Protein AF-A0A0C9WTQ2-F1 (afdb_monomer)

Organism: NCBI:txid1095629

Secondary structure (DSSP, 8-state):
-HHHHHHHHTT-TT-----S-SS---TTTT-S-SS---TTTS---EE---HHHHHHHHBT--EEEEEEE--SSS--EEEEEEEE-TT--B-S-TTSTTTT--TT--STTTHHHHTTSS---------

Sequence (127 aa):
MWDLVAQSLGDLEGVLGFEMMNEPHRGYIQVPSLHAFDYNTDLHLSHVPSAFQSFQLGASNPALVSTWTRSFPMPTKMTSTTLLNTSKRKAWRPDGPTNGRCLKTTSAKTRSLERRSTGTRIFTSLF

Nearest PDB structures (foldseek):
  7lpo-assembly3_C  TM=8.441E-01  e=2.573E-02  Cryptococcus neoformans H99
  7lpq-assembly2_B  TM=8.387E-01  e=4.287E-02  Cryptococcus neoformans H99

InterPro domains:
  IPR018087 Glycoside hydrolase, family 5, conserved site [PS00659] (16-25)
  IPR052066 Glycosphingolipid Hydrolyzing Enzymes [PTHR31308] (2-95)

pLDDT: mean 79.27, std 20.27, range [30.2, 97.44]

Structure (mmCIF, N/CA/C/O backbone):
data_AF-A0A0C9WTQ2-F1
#
_entry.id   AF-A0A0C9WTQ2-F1
#
loop_
_atom_site.group_PDB
_atom_site.id
_atom_site.type_symbol
_atom_site.label_atom_id
_atom_site.label_alt_id
_atom_site.label_comp_id
_atom_site.label_asym_id
_atom_site.label_entity_id
_atom_site.label_seq_id
_atom_site.pdbx_PDB_ins_code
_atom_site.Cartn_x
_atom_site.Cartn_y
_atom_site.Cartn_z
_atom_site.occupancy
_atom_site.B_iso_or_equiv
_atom_site.auth_seq_id
_atom_site.auth_comp_id
_atom_site.auth_asym_id
_atom_site.auth_atom_id
_atom_site.pdbx_PDB_model_num
ATOM 1 N N . MET A 1 1 ? -23.435 -11.883 4.609 1.00 85.50 1 MET A N 1
ATOM 2 C CA . MET A 1 1 ? -23.638 -10.538 4.010 1.00 85.50 1 MET A CA 1
ATOM 3 C C . MET A 1 1 ? -24.241 -10.679 2.625 1.00 85.50 1 MET A C 1
ATOM 5 O O . MET A 1 1 ? -25.358 -10.229 2.438 1.00 85.50 1 MET A O 1
ATOM 9 N N . TRP A 1 2 ? -23.565 -11.360 1.697 1.00 92.44 2 TRP A N 1
ATOM 10 C CA . TRP A 1 2 ? -24.098 -11.634 0.359 1.00 92.44 2 TRP A CA 1
ATOM 11 C C . TRP A 1 2 ? -25.391 -12.454 0.353 1.00 92.44 2 TRP A C 1
ATOM 13 O O . TRP A 1 2 ? -26.280 -12.142 -0.428 1.00 92.44 2 TRP A O 1
ATOM 23 N N . ASP A 1 3 ? -25.555 -13.394 1.288 1.00 93.81 3 ASP A N 1
ATOM 24 C CA . ASP A 1 3 ? -26.806 -14.161 1.416 1.00 93.81 3 ASP A CA 1
ATOM 25 C C . ASP A 1 3 ? -28.015 -13.254 1.675 1.00 93.81 3 ASP A C 1
ATOM 27 O O . A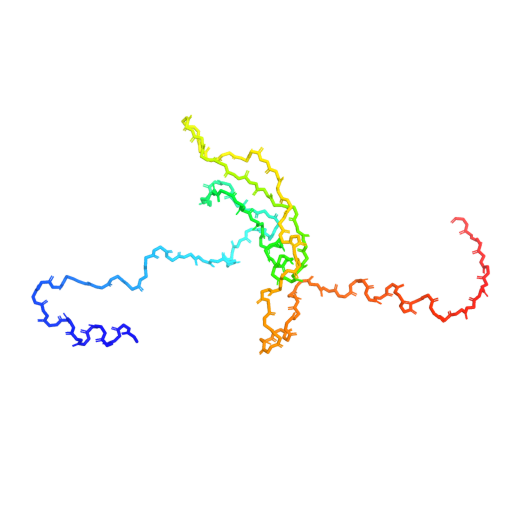SP A 1 3 ? -29.079 -13.455 1.104 1.00 93.81 3 ASP A O 1
ATOM 31 N N . LEU A 1 4 ? -27.835 -12.205 2.486 1.00 95.69 4 LEU A N 1
ATOM 32 C CA . LEU A 1 4 ? -28.891 -11.239 2.789 1.00 95.69 4 LEU A CA 1
ATOM 33 C C . LEU A 1 4 ? -29.220 -10.368 1.571 1.00 95.69 4 LEU A C 1
ATOM 35 O O . LEU A 1 4 ? -30.386 -10.094 1.310 1.00 95.69 4 LEU A O 1
ATOM 39 N N . VAL A 1 5 ? -28.199 -9.951 0.818 1.00 94.56 5 VAL A N 1
ATOM 40 C CA . VAL A 1 5 ? -28.365 -9.188 -0.430 1.00 94.56 5 VAL A CA 1
ATOM 41 C C . VAL A 1 5 ? -29.137 -10.019 -1.457 1.00 94.56 5 VAL A C 1
ATOM 43 O O . VAL A 1 5 ? -30.119 -9.537 -2.015 1.00 94.56 5 VAL A O 1
ATOM 46 N N . ALA A 1 6 ? -28.748 -11.283 -1.640 1.00 95.12 6 ALA A N 1
ATOM 47 C CA . ALA A 1 6 ? -29.410 -12.203 -2.555 1.00 95.12 6 ALA A CA 1
ATOM 48 C C . ALA A 1 6 ? -30.861 -12.487 -2.138 1.00 95.12 6 ALA A C 1
ATOM 50 O O . ALA A 1 6 ? -31.752 -12.409 -2.973 1.00 95.12 6 ALA A O 1
ATOM 51 N N . GLN A 1 7 ? -31.122 -12.735 -0.850 1.00 96.19 7 GLN A N 1
ATOM 52 C CA . GLN A 1 7 ? -32.484 -12.945 -0.339 1.00 96.19 7 GLN A CA 1
ATOM 53 C C . GLN A 1 7 ? -33.374 -11.705 -0.476 1.00 96.19 7 GLN A C 1
ATOM 55 O O . GLN A 1 7 ? -34.577 -11.835 -0.651 1.00 96.19 7 GLN A O 1
ATOM 60 N N . SER A 1 8 ? -32.799 -10.505 -0.375 1.00 96.56 8 SER A N 1
ATOM 61 C CA . SER A 1 8 ? -33.582 -9.263 -0.392 1.00 96.56 8 SER A CA 1
ATOM 62 C C . SER A 1 8 ? -33.914 -8.781 -1.803 1.00 96.56 8 SER A C 1
ATOM 64 O O . SER A 1 8 ? -34.914 -8.096 -1.989 1.00 96.56 8 SER A O 1
ATOM 66 N N . LEU A 1 9 ? -33.051 -9.073 -2.782 1.00 95.94 9 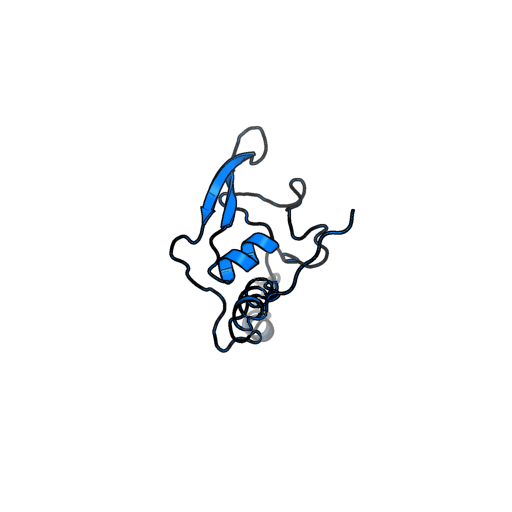LEU A N 1
ATOM 67 C CA . LEU A 1 9 ? -33.111 -8.474 -4.121 1.00 95.94 9 LEU A CA 1
ATOM 68 C C . LEU A 1 9 ? -33.168 -9.506 -5.256 1.00 95.94 9 LEU A C 1
ATOM 70 O O . LEU A 1 9 ? -33.355 -9.117 -6.404 1.00 95.94 9 LEU A O 1
ATOM 74 N N . GLY A 1 10 ? -32.987 -10.795 -4.960 1.00 95.12 10 GLY A N 1
ATOM 75 C CA . GLY A 1 10 ? -32.870 -11.854 -5.966 1.00 95.12 10 GLY A CA 1
ATOM 76 C C . GLY A 1 10 ? -34.151 -12.136 -6.750 1.00 95.12 10 GLY A C 1
ATOM 77 O O . GLY A 1 10 ? -34.061 -12.578 -7.889 1.00 95.12 10 GLY A O 1
ATOM 78 N N . ASP A 1 11 ? -35.321 -11.832 -6.181 1.00 95.94 11 ASP A N 1
ATOM 79 C CA . ASP A 1 11 ? -36.622 -12.055 -6.830 1.00 95.94 11 ASP A CA 1
ATOM 80 C C . ASP A 1 11 ? -37.056 -10.887 -7.743 1.00 95.94 11 ASP A C 1
ATOM 82 O O . ASP A 1 11 ? -38.125 -10.929 -8.353 1.00 95.94 11 ASP A O 1
ATOM 86 N N . LEU A 1 12 ? -36.259 -9.814 -7.837 1.00 97.44 12 LEU A N 1
ATOM 87 C CA . LEU A 1 12 ? -36.575 -8.653 -8.669 1.00 97.44 12 LEU A CA 1
ATOM 88 C C . LEU A 1 12 ? -36.191 -8.911 -10.130 1.00 97.44 12 LEU A C 1
ATOM 90 O O . LEU A 1 12 ? -35.020 -9.110 -10.439 1.00 97.44 12 LEU A O 1
ATOM 94 N N . GLU A 1 13 ? -37.157 -8.787 -11.045 1.00 96.38 13 GLU A N 1
ATOM 95 C CA . GLU A 1 13 ? -36.969 -9.015 -12.491 1.00 96.38 13 GLU A CA 1
ATOM 96 C C . GLU A 1 13 ? -35.810 -8.198 -13.099 1.00 96.38 13 GLU A C 1
ATOM 98 O O . GLU A 1 13 ? -35.130 -8.652 -14.016 1.00 96.38 13 GLU A O 1
ATOM 103 N N . GLY A 1 14 ? -35.545 -6.999 -12.569 1.00 97.00 14 GLY A N 1
ATOM 104 C CA . GLY A 1 14 ? -34.477 -6.11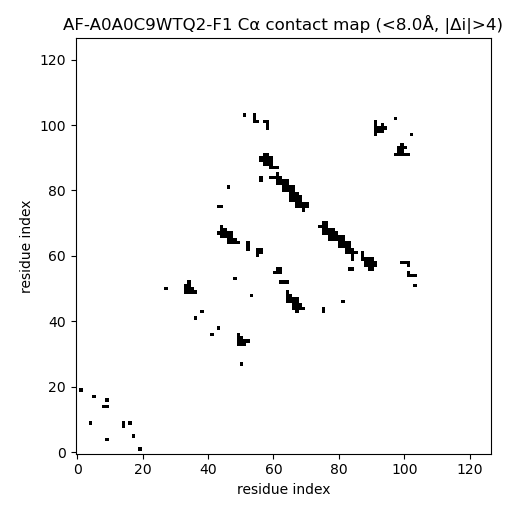7 -13.049 1.00 97.00 14 GLY A CA 1
ATOM 105 C C . GLY A 1 14 ? -33.061 -6.474 -12.578 1.00 97.00 14 GLY A C 1
ATOM 106 O O . GLY A 1 14 ? -32.107 -5.819 -12.998 1.00 97.00 14 GLY A O 1
ATOM 107 N N . VAL A 1 15 ? -32.895 -7.460 -11.693 1.00 96.19 15 VAL A N 1
ATOM 108 C CA . VAL A 1 15 ? -31.586 -7.842 -11.149 1.00 96.19 15 VAL A CA 1
ATOM 109 C C . VAL A 1 15 ? -31.005 -9.000 -11.957 1.00 96.19 15 VAL A C 1
ATOM 111 O O . VAL A 1 15 ? -31.505 -10.118 -11.925 1.00 96.19 15 VAL A O 1
ATOM 114 N N . LEU A 1 16 ? -29.905 -8.735 -12.665 1.00 95.00 16 LEU A N 1
ATOM 115 C CA . LEU A 1 16 ? -29.244 -9.723 -13.529 1.00 95.00 16 LEU A CA 1
ATOM 116 C C . LEU A 1 16 ? -28.199 -10.580 -12.798 1.00 95.00 16 LEU A C 1
ATOM 118 O O . LEU A 1 16 ? -27.835 -11.654 -13.271 1.00 95.00 16 LEU A O 1
ATOM 122 N N . GLY A 1 17 ? -27.684 -10.103 -11.663 1.00 93.75 17 GLY A N 1
ATOM 123 C CA . GLY A 1 17 ? -26.673 -10.807 -10.881 1.00 93.75 17 GLY A CA 1
ATOM 124 C C . GLY A 1 17 ? -25.982 -9.917 -9.853 1.00 93.75 17 GLY A C 1
ATOM 125 O O . GLY A 1 17 ? -26.207 -8.707 -9.801 1.00 93.75 17 GLY A O 1
ATOM 126 N N . PHE A 1 18 ? -25.120 -10.533 -9.042 1.00 94.88 18 PHE A N 1
ATOM 127 C CA . PHE A 1 18 ? -24.355 -9.860 -7.994 1.00 94.88 18 PHE A CA 1
ATOM 128 C C . PHE A 1 18 ? -22.859 -10.077 -8.201 1.00 94.88 18 PHE A C 1
ATOM 130 O O . PHE A 1 18 ? -22.374 -11.209 -8.229 1.00 94.88 18 PHE A O 1
ATOM 137 N N . GLU A 1 19 ? -22.117 -8.982 -8.311 1.00 93.25 19 GLU A N 1
ATOM 138 C CA . GLU A 1 19 ? -20.662 -9.019 -8.303 1.00 93.25 19 GLU A CA 1
ATOM 139 C C . GLU A 1 19 ? -20.165 -9.107 -6.859 1.00 93.25 19 GLU A C 1
ATOM 141 O O . GLU A 1 19 ? -20.252 -8.155 -6.087 1.00 93.25 19 GLU A O 1
ATOM 146 N N . MET A 1 20 ? -19.634 -10.271 -6.493 1.00 91.69 20 MET A N 1
ATOM 147 C CA . MET A 1 20 ? -19.222 -10.559 -5.117 1.00 91.69 20 MET A CA 1
ATOM 148 C C . MET A 1 20 ? -17.991 -9.756 -4.671 1.00 91.69 20 MET A C 1
ATOM 150 O O . MET A 1 20 ? -17.793 -9.534 -3.475 1.00 91.69 20 MET A O 1
ATOM 154 N N . MET A 1 21 ? -17.125 -9.373 -5.613 1.00 91.19 21 MET A N 1
ATOM 155 C CA . MET A 1 21 ? -15.909 -8.604 -5.358 1.00 91.19 21 MET A CA 1
ATOM 156 C C . MET A 1 21 ? -15.359 -8.043 -6.669 1.00 91.19 21 MET A C 1
ATOM 158 O O . MET A 1 21 ? -15.004 -8.812 -7.560 1.00 91.19 21 MET A O 1
ATOM 162 N N . ASN A 1 22 ? -15.219 -6.721 -6.732 1.00 90.75 22 ASN A N 1
ATOM 163 C CA . ASN A 1 22 ? -14.512 -6.054 -7.817 1.00 90.75 22 ASN A CA 1
ATOM 164 C C . ASN A 1 22 ? -12.995 -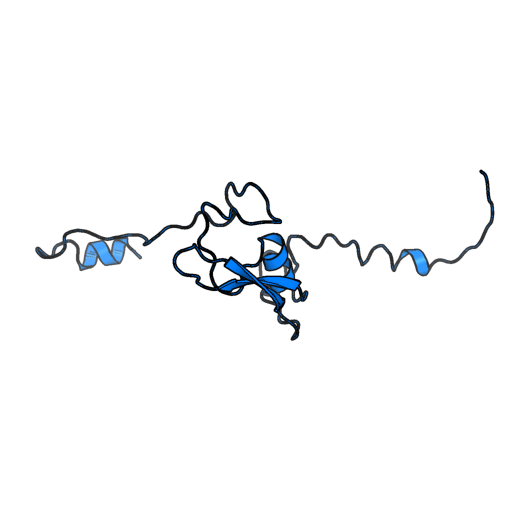6.192 -7.621 1.00 90.75 22 ASN A C 1
ATOM 166 O O . ASN A 1 22 ? -12.481 -5.885 -6.544 1.00 90.75 22 ASN A O 1
ATOM 170 N N . GLU A 1 23 ? -12.299 -6.639 -8.667 1.00 88.25 23 GLU A N 1
ATOM 171 C CA . GLU A 1 23 ? -10.830 -6.706 -8.763 1.00 88.25 23 GLU A CA 1
ATOM 172 C C . GLU A 1 23 ? -10.125 -7.367 -7.555 1.00 88.25 23 GLU A C 1
ATOM 174 O O . GLU A 1 23 ? -9.343 -6.725 -6.843 1.00 88.25 23 GLU A O 1
ATOM 179 N N . PRO A 1 24 ? -10.352 -8.673 -7.301 1.00 87.12 24 PRO A N 1
ATOM 180 C CA . PRO A 1 24 ? -9.646 -9.382 -6.240 1.00 87.12 24 PRO A CA 1
ATOM 181 C C . PRO A 1 24 ? -8.126 -9.322 -6.410 1.00 87.12 24 PRO A C 1
ATOM 183 O O . PRO A 1 24 ? -7.564 -9.875 -7.355 1.00 87.12 24 PRO A O 1
ATOM 186 N N . HIS A 1 25 ? -7.439 -8.726 -5.434 1.00 82.81 25 HIS A N 1
ATOM 187 C CA . HIS A 1 25 ? -5.981 -8.730 -5.378 1.00 82.81 25 HIS A CA 1
ATOM 188 C C . HIS A 1 25 ? -5.469 -9.880 -4.499 1.00 82.81 25 HIS A C 1
ATOM 190 O O . HIS A 1 25 ? -5.863 -10.023 -3.341 1.00 82.81 25 HIS A O 1
ATOM 196 N N . ARG A 1 26 ? -4.514 -10.669 -5.009 1.00 85.44 26 ARG A N 1
ATOM 197 C CA . ARG A 1 26 ? -3.908 -11.816 -4.290 1.00 85.44 26 ARG A CA 1
ATOM 198 C C . ARG A 1 26 ? -3.088 -11.435 -3.048 1.00 85.44 26 ARG A C 1
ATOM 200 O O . ARG A 1 26 ? -2.610 -12.301 -2.314 1.00 85.44 26 ARG A O 1
ATOM 207 N N . GLY A 1 27 ? -2.867 -10.142 -2.825 1.00 85.56 27 GLY A N 1
ATOM 208 C CA . GLY A 1 27 ? -2.007 -9.642 -1.757 1.00 85.56 27 GLY A CA 1
ATOM 209 C C . GLY A 1 27 ? -0.565 -10.110 -1.950 1.00 85.56 27 GLY A C 1
ATOM 210 O O . GLY A 1 27 ? -0.005 -9.965 -3.033 1.00 85.56 27 GLY A O 1
ATOM 211 N N . TYR A 1 28 ? 0.029 -10.683 -0.898 1.00 86.00 28 TYR A N 1
ATOM 212 C CA . TYR A 1 28 ? 1.403 -11.202 -0.927 1.00 86.00 28 TYR A CA 1
ATOM 213 C C . TYR A 1 28 ? 1.510 -12.700 -1.262 1.00 86.00 28 TYR A C 1
ATOM 215 O O . TYR A 1 28 ? 2.578 -13.297 -1.107 1.00 86.00 28 TYR A O 1
ATOM 223 N N . ILE A 1 29 ? 0.426 -13.327 -1.717 1.00 86.00 29 ILE A N 1
ATOM 224 C CA . ILE A 1 29 ? 0.439 -14.736 -2.113 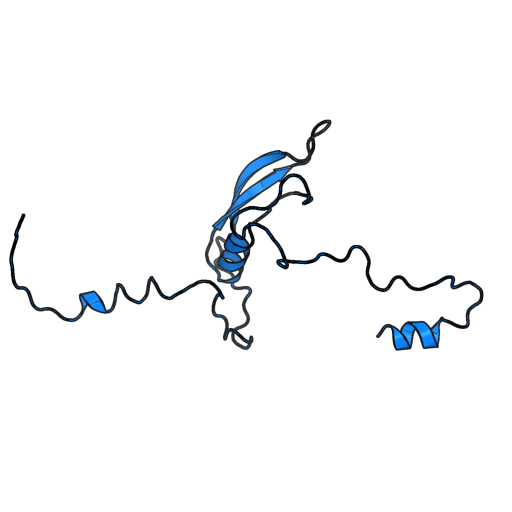1.00 86.00 29 ILE A CA 1
ATOM 225 C C . ILE A 1 29 ? 1.155 -14.864 -3.467 1.00 86.00 29 ILE A C 1
ATOM 227 O O . ILE A 1 29 ? 0.804 -14.177 -4.422 1.00 86.00 29 ILE A O 1
ATOM 231 N N . GLN A 1 30 ? 2.156 -15.752 -3.549 1.00 84.25 30 GLN A N 1
ATOM 232 C CA . GLN A 1 30 ? 2.945 -16.025 -4.766 1.00 84.25 30 GLN A CA 1
ATOM 233 C C . GLN A 1 30 ? 3.677 -14.802 -5.358 1.00 84.25 30 GLN A C 1
ATOM 235 O O . GLN A 1 30 ? 3.889 -14.725 -6.571 1.00 84.25 30 GLN A O 1
ATOM 240 N N . VAL A 1 31 ? 4.075 -13.833 -4.528 1.00 82.69 31 VAL A N 1
ATOM 241 C CA . VAL A 1 31 ? 4.941 -12.738 -4.997 1.00 82.69 31 VAL A CA 1
ATOM 242 C C . VAL A 1 31 ? 6.376 -13.263 -5.124 1.00 82.69 31 VAL A C 1
ATOM 244 O O . VAL A 1 31 ? 6.873 -13.847 -4.157 1.00 82.69 31 VAL A O 1
ATOM 247 N N . PRO A 1 32 ? 7.068 -13.051 -6.261 1.00 83.69 32 PRO A N 1
ATOM 248 C CA . PRO A 1 32 ? 8.427 -13.563 -6.469 1.00 83.69 32 PRO A CA 1
ATOM 249 C C . PRO A 1 32 ? 9.453 -13.036 -5.458 1.00 83.69 32 PRO A C 1
ATOM 251 O O . PRO A 1 32 ? 10.420 -13.717 -5.129 1.00 83.69 32 PRO A O 1
ATOM 254 N N . SER A 1 33 ? 9.256 -11.811 -4.961 1.00 87.44 33 SER A N 1
ATOM 255 C CA . SER A 1 33 ? 10.144 -11.172 -3.994 1.00 87.44 33 SER A CA 1
ATOM 256 C C . SER A 1 33 ? 9.370 -10.266 -3.045 1.00 87.44 33 SER A C 1
ATOM 258 O O . SER A 1 33 ? 8.410 -9.607 -3.421 1.00 87.44 33 SER A O 1
ATOM 260 N N . LEU A 1 34 ? 9.825 -10.189 -1.793 1.00 89.06 34 LEU A N 1
ATOM 261 C CA . LEU A 1 34 ? 9.285 -9.252 -0.801 1.00 89.06 34 LEU A CA 1
ATOM 262 C C . LEU A 1 34 ? 10.010 -7.897 -0.814 1.00 89.06 34 LEU A C 1
ATOM 264 O O . LEU A 1 34 ? 9.630 -6.999 -0.061 1.00 89.06 34 LEU A O 1
ATOM 268 N N . HIS A 1 35 ? 11.067 -7.763 -1.617 1.00 88.38 35 HIS A N 1
ATOM 269 C CA . HIS A 1 35 ? 11.922 -6.575 -1.676 1.00 88.38 35 HIS A CA 1
ATOM 270 C C . HIS A 1 35 ? 11.607 -5.658 -2.858 1.00 88.38 35 HIS A C 1
ATOM 272 O O . HIS A 1 35 ? 11.975 -4.487 -2.813 1.00 88.38 35 HIS A O 1
ATOM 278 N N . ALA A 1 36 ? 10.910 -6.165 -3.872 1.00 82.62 36 ALA A N 1
ATOM 279 C CA . ALA A 1 36 ? 10.544 -5.430 -5.073 1.00 82.62 36 ALA A CA 1
ATOM 280 C C . ALA A 1 36 ? 9.178 -5.899 -5.579 1.00 82.62 36 ALA A C 1
ATOM 282 O O . ALA A 1 36 ? 8.779 -7.033 -5.316 1.00 82.62 36 ALA A O 1
ATOM 283 N N . PHE A 1 37 ? 8.489 -5.013 -6.288 1.00 78.06 37 PHE A N 1
ATOM 284 C CA . PHE A 1 37 ? 7.286 -5.337 -7.049 1.00 78.06 37 PHE A CA 1
ATOM 285 C C . PHE A 1 37 ? 7.640 -5.796 -8.456 1.00 78.06 37 PHE A C 1
ATOM 287 O O . PHE A 1 37 ? 8.756 -5.549 -8.925 1.00 78.06 37 PHE A O 1
ATOM 294 N N . ASP A 1 38 ? 6.683 -6.434 -9.126 1.00 77.12 38 ASP A N 1
ATOM 295 C CA . ASP A 1 38 ? 6.817 -6.722 -10.546 1.00 77.12 38 ASP A CA 1
ATOM 296 C C . ASP A 1 38 ? 6.303 -5.525 -11.348 1.00 77.12 38 ASP A C 1
ATOM 298 O O . ASP A 1 38 ? 5.103 -5.262 -11.440 1.00 77.12 38 ASP A O 1
ATOM 302 N N . TYR A 1 39 ? 7.244 -4.785 -11.933 1.00 71.56 39 TYR A N 1
ATOM 303 C CA . TYR A 1 39 ? 6.958 -3.603 -12.741 1.00 71.56 39 TYR A CA 1
ATOM 304 C C . TYR A 1 39 ? 6.022 -3.888 -13.926 1.00 71.56 39 TYR A C 1
ATOM 306 O O . TYR A 1 39 ? 5.315 -2.988 -14.371 1.00 71.56 39 TYR A O 1
ATOM 314 N N . ASN A 1 40 ? 6.015 -5.119 -14.444 1.00 74.38 40 ASN A N 1
ATOM 315 C CA . ASN A 1 40 ? 5.257 -5.457 -15.644 1.00 74.38 40 ASN A CA 1
ATOM 316 C C . ASN A 1 40 ? 3.801 -5.824 -15.349 1.00 74.38 40 ASN A C 1
ATOM 318 O O . ASN A 1 40 ? 2.963 -5.702 -16.241 1.00 74.38 40 ASN A O 1
ATOM 322 N N . THR A 1 41 ? 3.496 -6.291 -14.134 1.00 74.56 41 THR A N 1
ATOM 323 C CA . THR A 1 41 ? 2.149 -6.762 -13.774 1.00 74.56 41 THR A CA 1
ATOM 324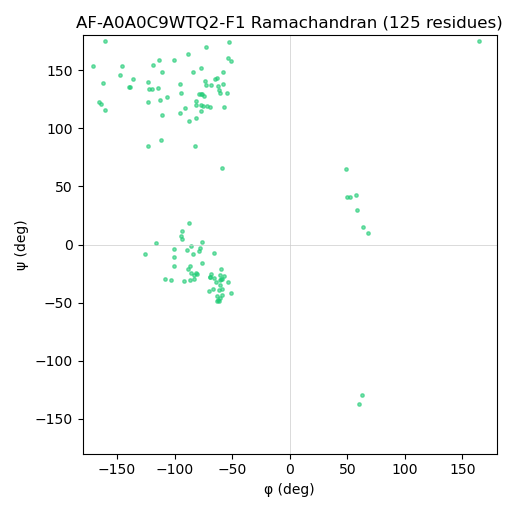 C C . THR A 1 41 ? 1.417 -5.827 -12.827 1.00 74.56 41 THR A C 1
ATOM 326 O O . THR A 1 41 ? 0.190 -5.771 -12.867 1.00 74.56 41 THR A O 1
ATOM 329 N N . ASP A 1 42 ? 2.144 -5.096 -11.979 1.00 76.69 42 ASP A N 1
ATOM 330 C CA . ASP A 1 42 ? 1.533 -4.310 -10.913 1.00 76.69 42 ASP A CA 1
ATOM 331 C C . ASP A 1 42 ? 1.340 -2.849 -11.365 1.00 76.69 42 ASP A C 1
ATOM 333 O O . ASP A 1 42 ? 2.199 -2.242 -12.010 1.00 76.69 42 ASP A O 1
ATOM 337 N N . LEU A 1 43 ? 0.195 -2.247 -11.033 1.00 76.62 43 LEU A N 1
ATOM 338 C CA . LEU A 1 43 ? -0.064 -0.835 -11.322 1.00 76.62 43 LEU A CA 1
ATOM 339 C C . LEU A 1 43 ? 0.602 0.047 -10.251 1.00 76.62 43 LEU A C 1
ATOM 341 O O . LEU A 1 43 ? 0.256 -0.031 -9.073 1.00 76.62 43 LEU A O 1
ATOM 345 N N . HIS A 1 44 ? 1.527 0.923 -10.655 1.00 82.44 44 HIS A N 1
ATOM 346 C CA . HIS A 1 44 ? 2.343 1.722 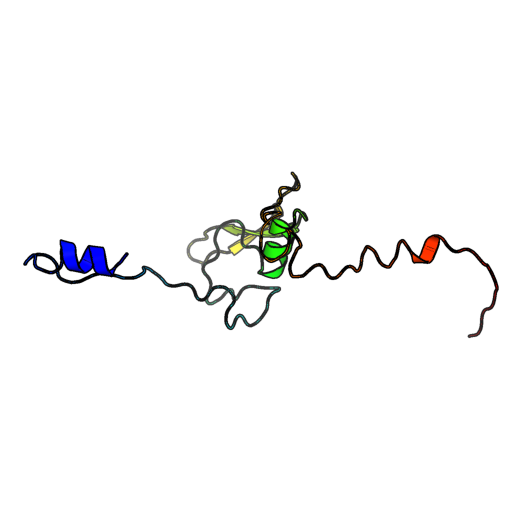-9.732 1.00 82.44 44 HIS A CA 1
ATOM 347 C C . HIS A 1 44 ? 1.987 3.210 -9.787 1.00 82.44 44 HIS A C 1
ATOM 349 O O . HIS A 1 44 ? 2.293 3.895 -10.760 1.00 82.44 44 HIS A O 1
ATOM 355 N N . LEU A 1 45 ? 1.400 3.762 -8.724 1.00 86.44 45 LEU A N 1
ATOM 356 C CA . LEU A 1 45 ? 1.106 5.194 -8.652 1.00 86.44 45 LEU A CA 1
ATOM 357 C C . LEU A 1 45 ? 1.422 5.762 -7.270 1.00 86.44 45 LEU A C 1
ATOM 359 O O . LEU A 1 45 ? 1.030 5.195 -6.255 1.00 86.44 45 LEU A O 1
ATOM 363 N N . SER A 1 46 ? 2.070 6.928 -7.239 1.00 91.50 46 SER A N 1
ATOM 364 C CA . SER A 1 46 ? 2.527 7.591 -6.016 1.00 91.50 46 SER A CA 1
ATOM 365 C C . SER A 1 46 ? 3.523 6.714 -5.243 1.00 91.50 46 SER A C 1
ATOM 367 O O . SER A 1 46 ? 4.441 6.154 -5.839 1.00 91.50 46 SER A O 1
ATOM 369 N N . HIS A 1 47 ? 3.413 6.631 -3.922 1.00 91.81 47 HIS A N 1
ATOM 370 C CA . HIS A 1 47 ? 4.306 5.839 -3.088 1.00 91.81 47 HIS A CA 1
ATOM 371 C C . HIS A 1 47 ? 3.995 4.348 -3.189 1.00 91.81 47 HIS A C 1
ATOM 373 O O . HIS A 1 47 ? 2.917 3.913 -2.788 1.00 91.81 47 HIS A O 1
ATOM 379 N N . VAL A 1 48 ? 4.970 3.561 -3.646 1.00 91.19 48 VAL A N 1
ATOM 380 C CA . VAL A 1 48 ? 4.796 2.116 -3.831 1.00 91.19 48 VAL A CA 1
ATOM 381 C C . VAL A 1 48 ? 5.858 1.355 -3.022 1.00 91.19 48 VAL A C 1
ATOM 383 O O . VAL A 1 48 ? 6.934 1.044 -3.533 1.00 91.19 48 VAL A O 1
ATOM 386 N N . PRO A 1 49 ? 5.611 1.109 -1.718 1.00 92.06 49 PRO A N 1
ATOM 387 C CA . PRO A 1 49 ? 6.557 0.443 -0.819 1.00 92.06 49 PRO A CA 1
ATOM 388 C C . PRO A 1 49 ? 6.552 -1.069 -1.002 1.00 92.06 49 PRO A C 1
ATOM 390 O O . PRO A 1 49 ? 5.493 -1.677 -0.891 1.00 92.06 49 PRO A O 1
ATOM 393 N N . SER A 1 50 ? 7.713 -1.706 -1.181 1.00 91.19 50 SER A N 1
ATOM 394 C CA . SER A 1 50 ? 7.790 -3.176 -1.238 1.00 91.19 50 SER A CA 1
ATOM 395 C C . SER A 1 50 ? 7.144 -3.824 -0.012 1.00 91.19 50 SER A C 1
ATOM 397 O O . SER A 1 50 ? 6.999 -3.188 1.037 1.00 91.19 50 SER A O 1
ATOM 399 N N . ALA A 1 51 ? 6.788 -5.109 -0.091 1.00 90.50 51 ALA A N 1
ATOM 400 C CA . ALA A 1 51 ? 6.194 -5.818 1.046 1.00 90.50 51 ALA A CA 1
ATOM 401 C C . ALA A 1 51 ? 7.031 -5.641 2.329 1.00 90.50 51 ALA A C 1
ATOM 403 O O . ALA A 1 51 ? 6.508 -5.382 3.413 1.00 90.50 51 ALA A O 1
ATOM 404 N N . PHE A 1 52 ? 8.359 -5.713 2.205 1.00 90.25 52 PHE A N 1
ATOM 405 C CA . PHE A 1 52 ? 9.280 -5.469 3.308 1.00 90.25 52 PHE A CA 1
ATOM 406 C C . PHE A 1 52 ? 9.216 -4.033 3.850 1.00 90.25 52 PHE A C 1
ATOM 408 O O . PHE A 1 52 ? 9.085 -3.857 5.063 1.00 90.25 52 PHE A O 1
ATOM 415 N N . GLN A 1 53 ? 9.265 -3.022 2.979 1.00 92.31 53 GLN A N 1
ATOM 416 C CA . GLN A 1 53 ? 9.147 -1.612 3.376 1.00 92.31 53 GLN A CA 1
ATOM 417 C C . GLN A 1 53 ? 7.789 -1.330 4.031 1.00 92.31 53 GLN A C 1
ATOM 419 O O . GLN A 1 53 ? 7.726 -0.649 5.050 1.00 92.31 53 GLN A O 1
ATOM 424 N N . SER A 1 54 ? 6.713 -1.928 3.522 1.00 91.44 54 SER A N 1
ATOM 425 C CA . SER A 1 54 ? 5.371 -1.841 4.103 1.00 91.44 54 SER A CA 1
ATOM 426 C C . SER A 1 54 ? 5.339 -2.361 5.542 1.00 91.44 54 SER A C 1
ATOM 428 O O . SER A 1 54 ? 4.793 -1.706 6.432 1.00 91.44 54 SER A O 1
ATOM 430 N N . PHE A 1 55 ? 5.996 -3.494 5.820 1.00 91.12 55 PHE A N 1
ATOM 431 C CA . PHE A 1 55 ? 6.098 -4.014 7.187 1.00 91.12 55 PHE A CA 1
ATOM 432 C C . PHE A 1 55 ? 6.926 -3.109 8.106 1.00 91.12 55 PHE A C 1
ATOM 434 O O . PHE A 1 55 ? 6.570 -2.934 9.275 1.00 91.12 55 PHE A O 1
ATOM 441 N N . GLN A 1 56 ? 8.006 -2.511 7.595 1.00 91.00 56 GLN A N 1
ATOM 442 C CA . GLN A 1 56 ? 8.802 -1.534 8.342 1.00 91.00 56 GLN A CA 1
ATOM 443 C C . GLN A 1 56 ? 7.969 -0.303 8.713 1.00 91.00 56 GLN A C 1
ATOM 445 O O . GLN A 1 56 ? 7.922 0.058 9.893 1.00 91.00 56 GLN A O 1
ATOM 450 N N . LEU A 1 57 ? 7.254 0.270 7.741 1.00 92.81 57 LEU A N 1
ATOM 451 C CA . LEU A 1 57 ? 6.390 1.431 7.939 1.00 92.81 57 LEU A CA 1
ATOM 452 C C . LEU A 1 57 ? 5.284 1.138 8.952 1.00 92.81 57 LEU A C 1
ATOM 454 O O . LEU A 1 57 ? 5.102 1.915 9.890 1.00 92.81 57 LEU A O 1
ATOM 458 N N . GLY A 1 58 ? 4.611 -0.012 8.838 1.00 91.12 58 GLY A N 1
ATOM 459 C CA . GLY A 1 58 ? 3.596 -0.434 9.807 1.00 91.12 58 GLY A CA 1
ATOM 460 C C . GLY A 1 58 ? 4.151 -0.584 11.227 1.00 91.12 58 GLY A C 1
ATOM 461 O O . GLY A 1 58 ? 3.454 -0.333 12.212 1.00 91.12 58 GLY A O 1
ATOM 462 N N . ALA A 1 59 ? 5.436 -0.921 11.340 1.00 90.44 59 ALA A N 1
ATOM 463 C CA . ALA A 1 59 ? 6.159 -1.061 12.594 1.00 90.44 59 ALA A CA 1
ATOM 464 C C . ALA A 1 59 ? 6.789 0.230 13.114 1.00 90.44 59 ALA A C 1
ATOM 466 O O . ALA A 1 59 ? 7.672 0.146 13.964 1.00 90.44 59 ALA A O 1
ATOM 467 N N . SER A 1 60 ? 6.350 1.402 12.645 1.00 91.69 60 SER A N 1
ATOM 468 C CA . SER A 1 60 ? 6.892 2.719 13.016 1.00 91.69 60 SER A CA 1
ATOM 469 C C . SER A 1 60 ? 8.352 2.971 12.627 1.00 91.69 60 SER A C 1
ATOM 471 O O . SER A 1 60 ? 8.954 3.928 13.110 1.00 91.69 60 SER A O 1
ATOM 473 N N . ASN A 1 61 ? 8.926 2.151 11.740 1.00 91.25 61 ASN A N 1
ATOM 474 C CA . ASN A 1 61 ? 10.266 2.383 11.209 1.00 91.25 61 ASN A CA 1
ATOM 475 C C . ASN A 1 61 ? 10.156 3.213 9.922 1.00 91.25 61 ASN A C 1
ATOM 477 O O . ASN A 1 61 ? 9.559 2.728 8.957 1.00 91.25 61 ASN A O 1
ATOM 481 N N . PRO A 1 62 ? 10.715 4.438 9.879 1.00 93.62 62 PRO A N 1
ATOM 482 C CA . PRO A 1 62 ? 10.765 5.219 8.649 1.00 93.62 62 PRO A CA 1
ATOM 483 C C . PRO A 1 62 ? 11.509 4.458 7.549 1.00 93.62 62 PRO A C 1
ATOM 485 O O . PRO A 1 62 ? 12.546 3.846 7.815 1.00 93.62 62 PRO A O 1
ATOM 488 N N . ALA A 1 63 ? 10.993 4.506 6.323 1.00 93.31 63 ALA A N 1
ATOM 489 C CA . ALA A 1 63 ? 11.574 3.807 5.179 1.00 93.31 63 ALA A CA 1
ATOM 490 C C . ALA A 1 63 ? 11.595 4.707 3.941 1.00 93.31 63 ALA A C 1
ATOM 492 O O . ALA A 1 63 ? 10.666 5.483 3.707 1.00 93.31 63 ALA A O 1
ATOM 493 N N . LEU A 1 64 ? 12.669 4.598 3.158 1.00 94.81 64 LEU A N 1
ATOM 494 C CA . LEU A 1 64 ? 12.780 5.219 1.841 1.00 94.81 64 LEU A CA 1
ATOM 495 C C . LEU A 1 64 ? 11.977 4.392 0.838 1.00 94.81 64 LEU A C 1
ATOM 497 O O . LEU A 1 64 ? 12.257 3.208 0.663 1.00 94.81 64 LEU A O 1
ATOM 501 N N . VAL A 1 65 ? 10.983 5.013 0.210 1.00 93.94 65 VAL A N 1
ATOM 502 C CA . VAL A 1 65 ? 10.028 4.365 -0.695 1.00 93.94 65 VAL A CA 1
ATOM 503 C C . VAL A 1 65 ? 10.059 5.047 -2.053 1.00 93.94 65 VAL A C 1
ATOM 505 O O . VAL A 1 65 ? 10.165 6.271 -2.129 1.00 93.94 65 VAL A O 1
ATOM 508 N N . SER A 1 66 ? 9.977 4.261 -3.125 1.00 92.19 66 SER A N 1
ATOM 509 C CA . SER A 1 66 ? 9.912 4.790 -4.484 1.00 92.19 66 SER A CA 1
ATOM 510 C C . SER A 1 66 ? 8.583 5.506 -4.728 1.00 92.19 66 SER A C 1
ATOM 512 O O . SER A 1 66 ? 7.510 5.050 -4.326 1.00 92.19 66 SER A O 1
ATOM 514 N N . THR A 1 67 ? 8.671 6.651 -5.395 1.00 92.50 67 THR A N 1
ATOM 515 C CA . THR A 1 67 ? 7.537 7.484 -5.786 1.00 92.50 67 THR A CA 1
ATOM 516 C C . THR A 1 67 ? 7.415 7.452 -7.303 1.00 92.50 67 THR A C 1
ATOM 518 O O . THR A 1 67 ? 8.371 7.759 -8.020 1.00 92.50 67 THR A O 1
ATOM 521 N N . TRP A 1 68 ? 6.233 7.072 -7.777 1.00 90.81 68 TRP A N 1
ATOM 522 C CA . TRP A 1 68 ? 5.904 6.837 -9.176 1.00 90.81 68 TRP A CA 1
ATOM 523 C C . TRP A 1 68 ? 4.886 7.863 -9.653 1.00 90.81 68 TRP A C 1
ATOM 525 O O . TRP A 1 68 ? 3.885 8.116 -8.980 1.00 90.81 68 TRP A O 1
ATOM 535 N N . THR A 1 69 ? 5.102 8.447 -10.826 1.00 89.19 69 THR A N 1
ATOM 536 C CA . THR A 1 69 ? 4.128 9.362 -11.430 1.00 89.19 69 THR A CA 1
ATOM 537 C C . THR A 1 69 ? 3.651 8.832 -12.766 1.00 89.19 69 THR A C 1
ATOM 539 O O . THR A 1 69 ? 4.336 8.064 -13.447 1.00 89.19 69 THR A O 1
ATOM 542 N N . ARG A 1 70 ? 2.444 9.257 -13.151 1.00 86.69 70 ARG A N 1
ATOM 543 C CA . ARG A 1 70 ? 1.932 9.017 -14.498 1.00 86.69 70 ARG A CA 1
ATOM 544 C C . ARG A 1 70 ? 2.864 9.688 -15.501 1.00 86.69 70 ARG A C 1
ATOM 546 O O . ARG A 1 70 ? 3.179 10.871 -15.365 1.00 86.69 70 ARG A O 1
ATOM 553 N N . SER A 1 71 ? 3.268 8.929 -16.506 1.00 80.38 71 SER A N 1
ATOM 554 C CA . SER A 1 71 ? 3.819 9.459 -17.746 1.00 80.38 71 SER A CA 1
ATOM 555 C C . SER A 1 71 ? 2.854 9.142 -18.881 1.00 80.38 71 SER A C 1
ATOM 557 O O . SER A 1 71 ? 1.999 8.270 -18.762 1.00 80.38 71 SER A O 1
ATOM 559 N N . PHE A 1 72 ? 2.967 9.896 -19.966 1.00 75.56 72 PHE A N 1
ATOM 560 C CA . PHE A 1 72 ? 2.343 9.591 -21.245 1.00 75.56 72 PHE A CA 1
ATOM 561 C C . PHE A 1 72 ? 3.366 9.948 -22.333 1.00 75.56 72 PHE A C 1
ATOM 563 O O . PHE A 1 72 ? 4.011 10.994 -22.197 1.00 75.56 72 PHE A O 1
ATOM 570 N N . PRO A 1 73 ? 3.590 9.109 -23.364 1.00 77.38 73 PRO A N 1
ATOM 571 C CA . PRO A 1 73 ? 2.881 7.864 -23.711 1.00 77.38 73 PRO A CA 1
ATOM 572 C C . PRO A 1 73 ? 3.374 6.601 -22.976 1.00 77.38 73 PRO A C 1
ATOM 574 O O . PRO A 1 73 ? 2.759 5.547 -23.094 1.00 77.38 73 PRO A O 1
ATOM 577 N N . MET A 1 74 ? 4.478 6.686 -22.229 1.00 74.88 74 MET A N 1
ATOM 578 C CA . MET A 1 74 ? 5.028 5.548 -21.478 1.00 74.88 74 MET A CA 1
ATOM 579 C C . MET A 1 74 ? 4.235 5.278 -20.191 1.00 74.88 74 MET A C 1
ATOM 581 O O . MET A 1 74 ? 3.730 6.242 -19.616 1.00 74.88 74 MET A O 1
ATOM 585 N N . PRO A 1 75 ? 4.195 4.027 -19.681 1.00 78.94 75 PRO A N 1
ATOM 586 C CA . PRO A 1 75 ? 3.621 3.702 -18.373 1.00 78.94 75 PRO A CA 1
ATOM 587 C C . PRO A 1 75 ? 4.198 4.548 -17.229 1.00 78.94 75 PRO A C 1
ATOM 589 O O . PRO A 1 75 ? 5.131 5.333 -17.408 1.00 78.94 75 PRO A O 1
ATOM 592 N N . THR A 1 76 ? 3.651 4.392 -16.027 1.00 85.50 76 THR A N 1
ATOM 593 C CA . THR A 1 76 ? 4.114 5.096 -14.823 1.00 85.50 76 THR A CA 1
ATOM 594 C C . THR A 1 76 ? 5.607 4.891 -14.586 1.00 85.50 76 THR A C 1
ATOM 596 O O . THR A 1 76 ? 6.078 3.759 -14.567 1.00 85.50 76 THR A O 1
ATOM 599 N N . LYS A 1 77 ? 6.350 5.977 -14.359 1.00 86.44 77 LYS A N 1
ATOM 600 C CA . LYS A 1 77 ? 7.801 5.933 -14.135 1.00 86.44 77 LYS A CA 1
ATOM 601 C C . LYS A 1 77 ? 8.158 6.293 -12.699 1.00 86.44 77 LYS A C 1
ATOM 603 O O . LYS A 1 77 ? 7.498 7.132 -12.082 1.00 86.44 77 LYS A O 1
ATOM 608 N N . MET A 1 78 ? 9.234 5.701 -12.185 1.00 87.62 78 MET A N 1
ATOM 609 C CA . MET A 1 78 ? 9.792 6.086 -10.891 1.00 87.62 78 MET A CA 1
ATOM 610 C C . MET A 1 78 ? 10.453 7.455 -11.037 1.00 87.62 78 MET A C 1
ATOM 612 O O . MET A 1 78 ? 11.388 7.616 -11.819 1.00 87.62 78 MET A O 1
ATOM 616 N N . THR A 1 79 ? 9.972 8.447 -10.297 1.00 89.44 79 THR A N 1
ATOM 617 C CA . THR A 1 79 ? 10.485 9.822 -10.375 1.00 89.44 79 THR A CA 1
ATOM 618 C C . THR A 1 79 ? 11.388 10.194 -9.220 1.00 89.44 79 THR A C 1
ATOM 620 O O . THR A 1 79 ? 12.261 11.042 -9.377 1.00 89.44 79 THR A O 1
ATOM 623 N N . SER A 1 80 ? 11.167 9.616 -8.043 1.00 91.94 80 SER A N 1
ATOM 624 C CA . SER A 1 80 ? 11.928 9.971 -6.849 1.00 91.94 80 SER A CA 1
ATOM 625 C C . SER A 1 80 ? 11.837 8.882 -5.788 1.00 91.94 80 SER A C 1
ATOM 627 O O . SER A 1 80 ? 11.140 7.881 -5.945 1.00 91.94 80 SER A O 1
ATOM 629 N N . THR A 1 81 ? 12.575 9.073 -4.699 1.00 93.75 81 THR A N 1
ATOM 630 C CA . THR A 1 81 ? 12.435 8.290 -3.472 1.00 93.75 81 THR A CA 1
ATOM 631 C C . THR A 1 81 ? 12.058 9.241 -2.345 1.00 93.75 81 THR A C 1
ATOM 633 O O . THR A 1 81 ? 12.649 10.312 -2.212 1.00 93.75 81 THR A O 1
ATOM 636 N N . THR A 1 82 ? 11.071 8.871 -1.538 1.00 94.88 82 THR A N 1
ATOM 637 C CA . THR A 1 82 ? 10.556 9.689 -0.438 1.00 94.88 82 THR A CA 1
ATOM 638 C C . THR A 1 82 ? 10.683 8.926 0.875 1.00 94.88 82 THR A C 1
ATOM 640 O O . THR A 1 82 ? 10.349 7.745 0.954 1.00 94.88 82 THR A O 1
ATOM 643 N N . LEU A 1 83 ? 11.177 9.594 1.921 1.00 96.00 83 LEU A N 1
ATOM 644 C CA . LEU A 1 83 ? 11.205 9.032 3.270 1.00 96.00 83 LEU A CA 1
ATOM 645 C C . LEU A 1 83 ? 9.804 9.117 3.883 1.00 96.00 83 LEU A C 1
ATOM 647 O O . LEU A 1 83 ? 9.299 10.212 4.125 1.00 96.00 83 LEU A O 1
ATOM 651 N N . LEU A 1 84 ? 9.189 7.967 4.151 1.00 94.88 84 LEU A N 1
ATOM 652 C CA . LEU A 1 84 ? 7.845 7.889 4.720 1.00 94.88 84 LEU A CA 1
ATOM 653 C C . LEU A 1 84 ? 7.859 7.599 6.223 1.00 94.88 84 LEU A C 1
ATOM 655 O O . LEU A 1 84 ? 8.822 7.062 6.769 1.00 94.88 84 LEU A O 1
ATOM 659 N N . ASN A 1 85 ? 6.743 7.939 6.878 1.00 94.19 85 ASN A N 1
ATOM 660 C CA . ASN A 1 85 ? 6.486 7.736 8.308 1.00 94.19 85 ASN A CA 1
ATOM 661 C C . ASN A 1 85 ? 7.511 8.404 9.251 1.00 94.19 85 ASN A C 1
ATOM 663 O O . ASN A 1 85 ? 7.924 7.833 10.261 1.00 94.19 85 ASN A O 1
ATOM 667 N N . THR A 1 86 ? 7.900 9.645 8.955 1.00 93.38 86 THR A N 1
ATOM 668 C CA . THR A 1 86 ? 8.815 10.444 9.794 1.00 93.38 86 THR A CA 1
ATOM 669 C C . THR A 1 86 ? 8.288 10.664 11.216 1.00 93.38 86 THR A C 1
ATOM 671 O O . THR A 1 86 ? 9.068 10.714 12.163 1.00 93.38 86 THR A O 1
ATOM 674 N N . SER A 1 87 ? 6.965 10.704 11.392 1.00 93.88 87 SER A N 1
ATOM 675 C CA . SER A 1 87 ? 6.302 10.813 12.697 1.00 93.88 87 SER A CA 1
ATOM 676 C C . SER A 1 87 ? 6.282 9.512 13.513 1.00 93.88 87 SER A C 1
ATOM 678 O O . SER A 1 87 ? 5.685 9.499 14.587 1.00 93.88 87 SER A O 1
ATOM 680 N N . LYS A 1 88 ? 6.886 8.416 13.022 1.00 91.69 88 LYS A N 1
ATOM 681 C CA . LYS A 1 88 ? 6.974 7.111 13.709 1.00 91.69 88 LYS A CA 1
ATOM 682 C C . LYS A 1 88 ? 5.618 6.581 14.190 1.00 91.69 88 LYS A C 1
ATOM 684 O O . LYS A 1 88 ? 5.495 6.021 15.279 1.00 91.69 88 LYS A O 1
ATOM 689 N N . ARG A 1 89 ? 4.579 6.738 13.369 1.00 92.56 89 ARG A N 1
ATOM 690 C CA . ARG A 1 89 ? 3.257 6.180 13.663 1.00 92.56 89 ARG A CA 1
ATOM 691 C C . ARG A 1 89 ? 3.279 4.672 13.461 1.00 92.56 89 ARG A C 1
ATOM 693 O O . ARG A 1 89 ? 3.905 4.165 12.531 1.00 92.56 89 ARG A O 1
ATOM 700 N N . LYS A 1 90 ? 2.598 3.951 14.343 1.00 91.06 90 LYS A N 1
ATOM 701 C CA . LYS A 1 90 ? 2.528 2.492 14.327 1.00 91.06 90 LYS A CA 1
ATOM 702 C C . LYS A 1 90 ? 1.149 2.058 13.848 1.00 91.06 90 LYS A C 1
ATOM 704 O O . LYS A 1 90 ? 0.151 2.500 14.405 1.00 91.06 90 LYS A O 1
ATOM 709 N N . ALA A 1 91 ? 1.106 1.197 12.835 1.00 91.50 91 ALA A N 1
ATOM 710 C CA . ALA A 1 91 ? -0.136 0.613 12.331 1.00 91.50 91 ALA A CA 1
ATOM 711 C C . ALA A 1 91 ? -0.523 -0.660 13.102 1.00 91.50 91 ALA A C 1
ATOM 713 O O . ALA A 1 91 ? -1.703 -0.964 13.255 1.00 91.50 91 ALA A O 1
ATOM 714 N N . TRP A 1 92 ? 0.466 -1.407 13.609 1.00 88.75 92 TRP A N 1
ATOM 715 C CA . TRP A 1 92 ? 0.208 -2.628 14.372 1.00 88.75 92 TRP A CA 1
ATOM 716 C C . TRP A 1 92 ? -0.431 -2.311 15.720 1.00 88.75 92 TRP A C 1
ATOM 718 O O . TRP A 1 92 ? 0.192 -1.674 16.578 1.00 88.75 92 TRP A O 1
ATOM 728 N N . ARG A 1 93 ? -1.646 -2.819 15.923 1.00 88.75 93 ARG A N 1
ATOM 729 C CA . ARG A 1 93 ? -2.345 -2.708 17.199 1.00 88.75 93 ARG A CA 1
ATOM 730 C C . ARG A 1 93 ? -1.608 -3.476 18.305 1.00 88.75 93 ARG A C 1
ATOM 732 O O . ARG A 1 93 ? -1.086 -4.562 18.034 1.00 88.75 93 ARG A O 1
ATOM 739 N N . PRO A 1 94 ? -1.568 -2.950 19.541 1.00 88.25 94 PRO A N 1
ATOM 740 C CA . PRO A 1 94 ? -0.930 -3.632 20.665 1.00 88.25 94 PRO A CA 1
ATOM 741 C C . PRO A 1 94 ? -1.644 -4.935 21.048 1.00 88.25 94 PRO A C 1
ATOM 743 O O . PRO A 1 94 ? -0.978 -5.861 21.489 1.00 88.25 94 PRO A O 1
ATOM 746 N N . ASP A 1 95 ? -2.954 -5.021 20.821 1.00 91.75 95 ASP A N 1
ATOM 747 C CA . ASP A 1 95 ? -3.821 -6.177 21.090 1.00 91.75 95 ASP A CA 1
ATOM 748 C C . ASP A 1 95 ? -4.010 -7.097 19.869 1.00 91.75 95 ASP A C 1
ATOM 750 O O . ASP A 1 95 ? -4.831 -8.010 19.884 1.00 91.75 95 ASP A O 1
ATOM 754 N N . GLY A 1 96 ? -3.269 -6.852 18.783 1.00 85.81 96 GLY A N 1
ATOM 755 C CA . GLY A 1 96 ? -3.297 -7.708 17.600 1.00 85.81 96 GLY A CA 1
ATOM 756 C C . GLY A 1 96 ? -2.579 -9.047 17.823 1.00 85.81 96 GLY A C 1
ATOM 757 O O . GLY A 1 96 ? -1.821 -9.196 18.779 1.00 85.81 96 GLY A O 1
ATOM 758 N N . PRO A 1 97 ? -2.702 -10.005 16.888 1.00 85.81 97 PRO A N 1
ATOM 759 C CA . PRO A 1 97 ? -2.085 -11.335 17.004 1.00 85.81 97 PRO A CA 1
ATOM 760 C C . PRO A 1 97 ? -0.552 -11.302 17.126 1.00 85.81 97 PRO A C 1
ATOM 762 O O . PRO A 1 97 ? 0.058 -12.240 17.630 1.00 85.81 97 PRO A O 1
ATOM 765 N N . THR A 1 98 ? 0.093 -10.215 16.692 1.00 82.12 98 THR A N 1
ATOM 766 C CA . THR A 1 98 ? 1.540 -10.010 16.847 1.00 82.12 98 THR A CA 1
ATOM 767 C C . THR A 1 98 ? 1.916 -9.230 18.111 1.00 82.12 98 THR A C 1
ATOM 769 O O . THR A 1 98 ? 3.087 -8.892 18.284 1.00 82.12 98 THR A O 1
ATOM 772 N N . ASN A 1 99 ? 0.960 -8.903 18.988 1.00 83.81 99 ASN A N 1
ATOM 773 C CA . ASN A 1 99 ? 1.130 -8.024 20.152 1.00 83.81 99 ASN A CA 1
ATOM 774 C C . ASN A 1 99 ? 1.819 -6.694 19.790 1.00 83.81 99 ASN A C 1
ATOM 776 O O . ASN A 1 99 ? 2.764 -6.233 20.439 1.00 83.81 99 ASN A O 1
ATOM 780 N N . GLY A 1 100 ? 1.438 -6.124 18.645 1.00 80.69 100 GLY A N 1
ATOM 781 C CA . GLY A 1 100 ? 2.051 -4.926 18.083 1.00 80.69 100 GLY A CA 1
ATOM 782 C C . GLY A 1 100 ? 3.494 -5.104 17.590 1.00 80.69 100 GLY A C 1
ATOM 783 O O . GLY A 1 100 ? 4.159 -4.106 17.313 1.00 80.69 100 GLY A O 1
ATOM 784 N N . ARG A 1 101 ? 4.040 -6.316 17.497 1.00 79.62 101 ARG A N 1
ATOM 785 C CA . ARG A 1 101 ? 5.394 -6.541 16.969 1.00 79.62 101 ARG A CA 1
ATOM 786 C C . ARG A 1 101 ? 5.363 -6.624 15.446 1.00 79.62 101 ARG A C 1
ATOM 788 O O . ARG A 1 101 ? 4.382 -7.068 14.849 1.00 79.62 101 ARG A O 1
ATOM 795 N N . CYS A 1 102 ? 6.451 -6.191 14.815 1.00 75.94 102 CYS A N 1
ATOM 796 C CA . CYS A 1 102 ? 6.621 -6.377 13.380 1.00 75.94 102 CYS A CA 1
ATOM 797 C C . CYS A 1 102 ? 6.923 -7.844 13.080 1.00 75.94 102 CYS A C 1
ATOM 799 O O . CYS A 1 102 ? 7.779 -8.439 13.731 1.00 75.94 102 CYS A O 1
ATOM 801 N N . LEU A 1 103 ? 6.293 -8.383 12.037 1.00 72.00 103 LEU A N 1
ATOM 802 C CA . LEU A 1 103 ? 6.488 -9.764 11.584 1.00 72.00 103 LEU A CA 1
ATOM 803 C C . LEU A 1 103 ? 7.935 -10.073 11.168 1.00 72.00 103 LEU A C 1
ATOM 805 O O . LEU A 1 103 ? 8.357 -11.221 11.231 1.00 72.00 103 LEU A O 1
ATOM 809 N N . LYS A 1 104 ? 8.703 -9.059 10.745 1.00 60.53 104 LYS A N 1
ATOM 810 C CA . LYS A 1 104 ? 10.062 -9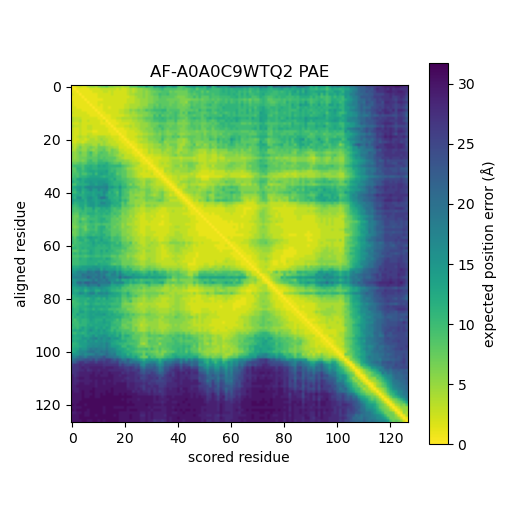.234 10.204 1.00 60.53 104 LYS A CA 1
ATOM 811 C C . LYS A 1 104 ? 11.180 -8.594 11.018 1.00 60.53 104 LYS A C 1
ATOM 813 O O . LYS A 1 104 ? 12.338 -8.690 10.624 1.00 60.53 104 LYS A O 1
ATOM 818 N N . THR A 1 105 ? 10.887 -7.963 12.154 1.00 50.81 105 THR A N 1
ATOM 819 C CA . THR A 1 105 ? 11.965 -7.585 13.076 1.00 50.81 105 THR A CA 1
ATOM 820 C C . THR A 1 105 ? 12.315 -8.795 13.925 1.00 50.81 105 THR A C 1
ATOM 822 O O . THR A 1 105 ? 11.831 -8.936 15.047 1.00 50.81 105 THR A O 1
ATOM 825 N N . THR A 1 106 ? 13.179 -9.670 13.413 1.00 44.09 106 THR A N 1
ATOM 826 C CA . THR A 1 106 ? 14.024 -10.430 14.326 1.00 44.09 106 THR A CA 1
ATOM 827 C C . THR A 1 106 ? 14.876 -9.426 15.094 1.00 44.09 106 THR A C 1
ATOM 829 O O . THR A 1 106 ? 15.416 -8.462 14.553 1.00 44.09 106 THR A O 1
ATOM 832 N N . SER A 1 107 ? 14.902 -9.632 16.401 1.00 44.34 107 SER A N 1
ATOM 833 C CA . SER A 1 107 ? 15.626 -8.892 17.426 1.00 44.34 107 SER A CA 1
ATOM 834 C C . SER A 1 107 ? 17.148 -8.897 17.181 1.00 44.34 107 SER A C 1
ATOM 836 O O . SER A 1 107 ? 17.915 -9.487 17.933 1.00 44.34 107 SER A O 1
ATOM 838 N N . ALA A 1 108 ? 17.628 -8.274 16.104 1.00 42.78 108 ALA A N 1
ATOM 839 C CA . ALA A 1 108 ? 19.062 -8.112 15.868 1.00 42.78 108 ALA A CA 1
ATOM 840 C C . ALA A 1 108 ? 19.627 -6.937 16.682 1.00 42.78 108 ALA A C 1
ATOM 842 O O . ALA A 1 108 ? 20.798 -6.942 17.054 1.00 42.78 108 ALA A O 1
ATOM 843 N N . LYS A 1 109 ? 18.790 -5.947 17.028 1.00 40.69 109 LYS A N 1
ATOM 844 C CA . LYS A 1 109 ? 19.230 -4.762 17.781 1.00 40.69 109 LYS A CA 1
ATOM 845 C C . LYS A 1 109 ? 19.332 -4.996 19.292 1.00 40.69 109 LYS A C 1
ATOM 847 O O . LYS A 1 109 ? 20.137 -4.340 19.943 1.00 40.69 109 LYS A O 1
ATOM 852 N N . THR A 1 110 ? 18.601 -5.965 19.842 1.00 35.91 110 THR A N 1
ATOM 853 C CA . THR A 1 110 ? 18.621 -6.247 21.289 1.00 35.91 110 THR A CA 1
ATOM 854 C C . THR A 1 110 ? 19.803 -7.139 21.690 1.00 35.91 110 THR A C 1
ATOM 856 O O . THR A 1 110 ? 20.333 -6.997 22.785 1.00 35.91 110 THR A O 1
ATOM 859 N N . ARG A 1 111 ? 20.329 -7.974 20.781 1.00 33.03 111 ARG A N 1
ATOM 860 C CA . ARG A 1 111 ? 21.445 -8.893 21.090 1.00 33.03 111 ARG A CA 1
ATOM 861 C C . ARG A 1 111 ? 22.827 -8.221 21.167 1.00 33.03 111 ARG A C 1
ATOM 863 O O . ARG A 1 111 ? 23.765 -8.810 21.696 1.00 33.03 111 ARG A O 1
ATOM 870 N N . SER A 1 112 ? 22.968 -6.998 20.647 1.00 34.44 112 SER A N 1
ATOM 871 C CA . SER A 1 112 ? 24.235 -6.246 20.686 1.00 34.44 112 SER A CA 1
ATOM 872 C C . SER A 1 112 ? 24.424 -5.425 21.967 1.00 34.44 112 SER A C 1
ATOM 874 O O . SER A 1 112 ? 25.554 -5.022 22.249 1.00 34.44 112 SER A O 1
ATOM 876 N N . LEU A 1 113 ? 23.355 -5.146 22.718 1.00 38.72 113 LEU A N 1
ATOM 877 C CA . LEU A 1 113 ? 23.420 -4.322 23.931 1.00 38.72 113 LEU A CA 1
ATOM 878 C C . LEU A 1 113 ? 23.648 -5.162 25.196 1.00 38.72 113 LEU A C 1
ATOM 880 O O . LEU A 1 113 ? 24.385 -4.724 26.072 1.00 38.72 113 LEU A O 1
ATOM 884 N N . GLU A 1 114 ? 23.158 -6.404 25.248 1.00 34.69 114 GLU A N 1
ATOM 885 C CA . GLU A 1 114 ? 23.437 -7.319 26.371 1.00 34.69 114 GLU A CA 1
ATOM 886 C C . GLU A 1 114 ? 24.898 -7.791 26.429 1.00 34.69 114 GLU A C 1
ATOM 888 O O . GLU A 1 114 ? 25.429 -8.021 27.511 1.00 34.69 114 GLU A O 1
ATOM 893 N N . ARG A 1 115 ? 25.610 -7.856 25.294 1.00 38.38 115 ARG A N 1
ATOM 894 C CA . ARG A 1 115 ? 27.029 -8.266 25.275 1.00 38.38 115 ARG A CA 1
ATOM 895 C C . ARG A 1 115 ? 28.024 -7.182 25.707 1.00 38.38 115 ARG A C 1
ATOM 897 O O . ARG A 1 115 ? 29.215 -7.467 25.765 1.00 38.38 115 ARG A O 1
ATOM 904 N N . ARG A 1 116 ? 27.581 -5.954 26.007 1.00 42.22 116 ARG A N 1
ATOM 905 C CA . ARG A 1 116 ? 28.470 -4.861 26.460 1.00 42.22 116 ARG A CA 1
ATOM 906 C C . ARG A 1 116 ? 28.454 -4.620 27.974 1.00 42.22 116 ARG A C 1
ATOM 908 O O . ARG A 1 116 ? 29.233 -3.797 28.439 1.00 42.22 116 ARG A O 1
ATOM 915 N N . SER A 1 117 ? 27.619 -5.331 28.738 1.00 46.47 117 SER A N 1
ATOM 916 C CA . SER A 1 117 ? 27.436 -5.084 30.180 1.00 46.47 117 SER A CA 1
ATOM 917 C C . SER A 1 117 ? 28.195 -6.038 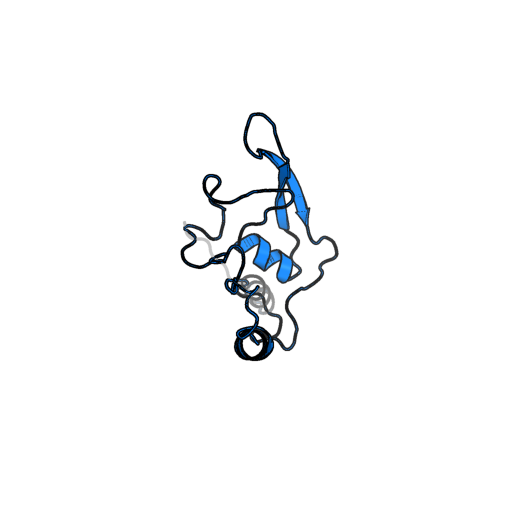31.111 1.00 46.47 117 SER A C 1
ATOM 919 O O . SER A 1 117 ? 28.263 -5.773 32.308 1.00 46.47 117 SER A O 1
ATOM 921 N N . THR A 1 118 ? 28.773 -7.131 30.618 1.00 42.66 118 THR A N 1
ATOM 922 C CA . THR A 1 118 ? 29.542 -8.065 31.457 1.00 42.66 118 THR A CA 1
ATOM 923 C C . THR A 1 118 ? 31.007 -7.994 31.063 1.00 42.66 118 THR A C 1
ATOM 925 O O . THR A 1 118 ? 31.460 -8.672 30.142 1.00 42.66 118 THR A O 1
ATOM 928 N N . GLY A 1 119 ? 31.732 -7.093 31.723 1.00 36.88 119 GLY A N 1
ATOM 929 C CA . GLY A 1 119 ? 33.169 -6.958 31.561 1.00 36.88 119 GLY A CA 1
ATOM 930 C C . GLY A 1 119 ? 33.901 -8.223 31.998 1.00 36.88 119 GLY A C 1
ATOM 931 O O . GLY A 1 119 ? 33.603 -8.779 33.047 1.00 36.88 119 GLY A O 1
ATOM 932 N N . THR A 1 120 ? 34.878 -8.648 31.200 1.00 30.62 120 THR A N 1
ATOM 933 C CA . THR A 1 120 ? 36.233 -9.011 31.645 1.00 30.62 120 THR A CA 1
ATOM 934 C C . THR A 1 120 ? 37.121 -9.035 30.398 1.00 30.62 120 THR A C 1
ATOM 936 O O . THR A 1 120 ? 36.832 -9.718 29.419 1.00 30.62 120 THR A O 1
ATOM 939 N N . ARG A 1 121 ? 38.167 -8.201 30.413 1.00 41.00 121 ARG A N 1
ATOM 940 C CA . ARG A 1 121 ? 39.272 -8.201 29.444 1.00 41.00 121 ARG A CA 1
ATOM 941 C C . ARG A 1 121 ? 40.020 -9.532 29.544 1.00 41.00 121 ARG A C 1
ATOM 943 O O . ARG A 1 121 ? 40.251 -9.955 30.665 1.00 41.00 121 ARG A O 1
ATOM 950 N N . ILE A 1 122 ? 40.488 -10.080 28.422 1.00 31.83 122 ILE A N 1
ATOM 951 C CA . ILE A 1 122 ? 41.814 -10.708 28.255 1.00 31.83 122 ILE A CA 1
ATOM 952 C C . ILE A 1 122 ? 42.118 -10.798 26.742 1.00 31.83 122 ILE A C 1
ATOM 954 O O . ILE A 1 122 ? 41.227 -11.033 25.930 1.00 31.83 122 ILE A O 1
ATOM 958 N N . PHE A 1 123 ? 43.381 -10.501 26.417 1.00 35.38 123 PHE A N 1
ATOM 959 C CA . PHE A 1 123 ? 44.096 -10.566 25.130 1.00 35.38 123 PHE A CA 1
ATOM 960 C C . PHE A 1 123 ? 43.938 -11.945 24.434 1.00 35.38 123 PHE A C 1
ATOM 962 O O . PHE A 1 123 ? 43.603 -12.908 25.106 1.00 35.38 123 PHE A O 1
ATOM 969 N N . THR A 1 124 ? 44.111 -12.135 23.120 1.00 30.20 124 THR A N 1
ATOM 970 C CA . THR A 1 124 ? 45.359 -12.004 22.337 1.00 30.20 124 THR A CA 1
ATOM 971 C C . THR A 1 124 ? 45.078 -12.097 20.827 1.00 30.20 124 THR A C 1
ATOM 973 O O . THR A 1 124 ? 44.129 -12.741 20.388 1.00 30.20 124 THR A O 1
ATOM 976 N N . SER A 1 125 ? 45.957 -11.474 20.037 1.00 33.16 125 SER A N 1
ATOM 977 C CA . SER A 1 125 ? 46.157 -11.695 18.599 1.00 33.16 125 SER A CA 1
ATOM 978 C C . SER A 1 125 ? 46.517 -13.146 18.274 1.00 33.16 125 SER A C 1
ATOM 980 O O . SER A 1 125 ? 47.279 -13.729 19.039 1.00 33.16 125 SER A O 1
ATOM 982 N N . LEU A 1 126 ? 46.118 -13.645 17.101 1.00 36.28 126 LEU A N 1
ATOM 983 C CA . LEU A 1 126 ? 46.855 -14.635 16.300 1.00 36.28 126 LEU A CA 1
ATOM 984 C C . LEU A 1 126 ? 46.323 -14.569 14.853 1.00 36.28 126 LEU A C 1
ATOM 986 O O . LEU A 1 126 ? 45.139 -14.812 14.649 1.00 36.28 126 LEU A O 1
ATOM 990 N N . PHE A 1 127 ? 47.230 -14.166 13.952 1.00 42.53 127 PHE A N 1
ATOM 991 C CA . PHE A 1 127 ? 47.269 -14.223 12.477 1.00 42.53 127 PHE A CA 1
ATOM 992 C C . PHE A 1 127 ? 45.978 -14.088 11.656 1.00 42.53 127 PHE A C 1
ATOM 994 O O . PHE A 1 127 ? 45.126 -14.999 11.688 1.00 42.53 127 PHE A O 1
#

Mean predicted aligned error: 12.13 Å

Foldseek 3Di:
DVVVVCVVPVPPPPDPDDDPDDPDDPPPPPQPDQQDHDPVPDQDAAWDGGNVRVLCLLLLHWDWTFTWHQDPPDGIDGDDTDTPNPVSDHNQDCPDPCNSDRPPPDPPVVVVVVVVPDDDDDDDDDD

Solvent-accessible surface area (backbone atoms only — not comparable to full-atom values): 8312 Å² total; per-residue (Å²): 111,67,67,57,52,45,73,73,46,61,88,41,89,88,56,91,78,81,84,92,65,83,82,84,74,73,75,79,63,89,56,97,47,52,79,48,78,57,78,90,80,54,90,60,64,44,74,57,55,25,63,51,47,45,49,36,37,34,53,28,38,62,37,80,26,45,25,22,40,86,49,81,95,51,73,56,40,81,75,50,73,44,79,40,52,84,83,44,54,63,68,52,48,64,88,40,99,58,56,38,52,48,96,79,66,70,73,67,75,63,64,65,58,67,71,74,73,70,86,75,90,81,89,82,90,80,135

Radius of gyration: 24.08 Å; Cα contacts (8 Å, |Δi|>4): 130; chains: 1; bounding box: 84×27×55 Å